Protein AF-A0A0J0Y591-F1 (afdb_monomer)

Radius of gyration: 11.59 Å; Cα contacts (8 Å, |Δi|>4): 96; chains: 1; bounding box: 27×23×32 Å

pLDDT: mean 85.01, std 10.15, range [49.25, 94.56]

Mean predicted aligned error: 5.11 Å

Structure (mmCIF, N/CA/C/O backbone):
data_AF-A0A0J0Y591-F1
#
_entry.id   AF-A0A0J0Y591-F1
#
loop_
_atom_site.group_PDB
_atom_site.id
_atom_site.type_symbol
_atom_site.label_atom_id
_atom_site.label_alt_id
_atom_site.label_comp_id
_atom_site.label_asym_id
_atom_site.label_entity_id
_atom_site.label_seq_id
_atom_site.pdbx_PDB_ins_code
_atom_site.Cartn_x
_atom_site.Cartn_y
_atom_site.Cartn_z
_atom_site.occupancy
_atom_site.B_iso_or_equiv
_atom_site.auth_seq_id
_atom_site.auth_comp_id
_atom_site.auth_asym_id
_atom_site.auth_atom_id
_atom_site.pdbx_PDB_model_num
ATOM 1 N N . MET A 1 1 ? -12.227 9.749 2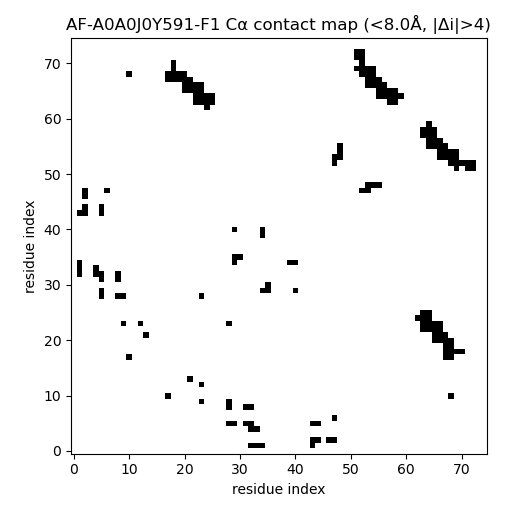.110 1.00 64.38 1 MET A N 1
ATOM 2 C CA . MET A 1 1 ? -10.955 10.522 2.146 1.00 64.38 1 MET A CA 1
ATOM 3 C C . MET A 1 1 ? -9.701 9.659 2.335 1.00 64.38 1 MET A C 1
ATOM 5 O O . MET A 1 1 ? -8.737 9.890 1.621 1.00 64.38 1 MET A O 1
ATOM 9 N N . LYS A 1 2 ? -9.663 8.684 3.263 1.00 81.00 2 LYS A N 1
ATOM 10 C CA . LYS A 1 2 ? -8.435 7.899 3.544 1.00 81.00 2 LYS A CA 1
ATOM 11 C C . LYS A 1 2 ? -8.009 6.968 2.396 1.00 81.00 2 LYS A C 1
ATOM 13 O O . LYS A 1 2 ? -6.823 6.920 2.096 1.00 81.00 2 LYS A O 1
ATOM 18 N N . THR A 1 3 ? -8.962 6.310 1.730 1.00 81.44 3 THR A N 1
ATOM 19 C CA . THR A 1 3 ? -8.711 5.431 0.570 1.00 81.44 3 THR A CA 1
ATOM 20 C C . THR A 1 3 ? -8.047 6.187 -0.583 1.00 81.44 3 THR A C 1
ATOM 22 O O . THR A 1 3 ? -7.001 5.764 -1.059 1.00 81.44 3 THR A O 1
ATOM 25 N N . LEU A 1 4 ? -8.554 7.379 -0.926 1.00 84.50 4 LEU A N 1
ATOM 26 C CA . LEU A 1 4 ? -7.951 8.241 -1.950 1.00 84.50 4 LEU A CA 1
ATOM 27 C C . LEU A 1 4 ? -6.517 8.657 -1.588 1.00 84.50 4 LEU A C 1
ATOM 29 O O . LEU A 1 4 ? -5.623 8.557 -2.414 1.00 84.50 4 LEU A O 1
ATOM 33 N N . SER A 1 5 ? -6.267 9.055 -0.335 1.00 87.94 5 SER A N 1
ATOM 34 C CA . SER A 1 5 ? -4.912 9.414 0.111 1.00 87.94 5 SER A CA 1
ATOM 35 C C . SER A 1 5 ? -3.940 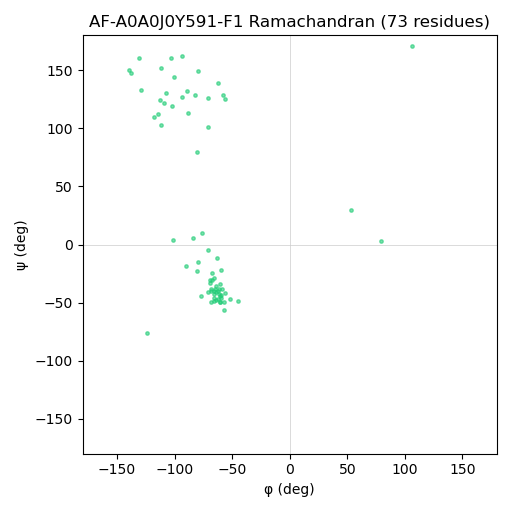8.227 0.074 1.00 87.94 5 SER A C 1
ATOM 37 O O . SER A 1 5 ? -2.767 8.407 -0.262 1.00 87.94 5 SER A O 1
ATOM 39 N N . LEU A 1 6 ? -4.412 7.015 0.385 1.00 89.31 6 LEU A N 1
ATOM 40 C CA . LEU A 1 6 ? -3.626 5.790 0.241 1.00 89.31 6 LEU A CA 1
ATOM 41 C C . LEU A 1 6 ? -3.314 5.511 -1.234 1.00 89.31 6 LEU A C 1
ATOM 43 O O . LEU A 1 6 ? -2.154 5.272 -1.559 1.00 89.31 6 LEU A O 1
ATOM 47 N N . PHE A 1 7 ? -4.310 5.619 -2.113 1.00 89.19 7 PHE A N 1
ATOM 48 C CA . PHE A 1 7 ? -4.142 5.436 -3.553 1.00 89.19 7 PHE A CA 1
ATOM 49 C C . PHE A 1 7 ? -3.155 6.443 -4.154 1.00 89.19 7 PHE A C 1
ATOM 51 O O . PHE A 1 7 ? -2.189 6.038 -4.792 1.00 89.19 7 PHE A O 1
ATOM 58 N N . THR A 1 8 ? -3.299 7.741 -3.862 1.00 87.75 8 THR A N 1
ATOM 59 C CA . THR A 1 8 ? -2.350 8.773 -4.316 1.00 87.75 8 THR A CA 1
ATOM 60 C C . THR A 1 8 ? -0.932 8.493 -3.823 1.00 87.75 8 THR A C 1
ATOM 62 O O . THR A 1 8 ? 0.031 8.684 -4.558 1.00 87.75 8 THR A O 1
ATOM 65 N N . THR A 1 9 ? -0.785 8.003 -2.587 1.00 88.19 9 THR A N 1
ATOM 66 C CA . THR A 1 9 ? 0.527 7.622 -2.050 1.00 88.19 9 THR A CA 1
ATOM 67 C C . THR A 1 9 ? 1.119 6.435 -2.811 1.00 88.19 9 THR A C 1
ATOM 69 O O . THR A 1 9 ? 2.309 6.449 -3.104 1.00 88.19 9 THR A O 1
ATOM 72 N N . ILE A 1 10 ? 0.314 5.415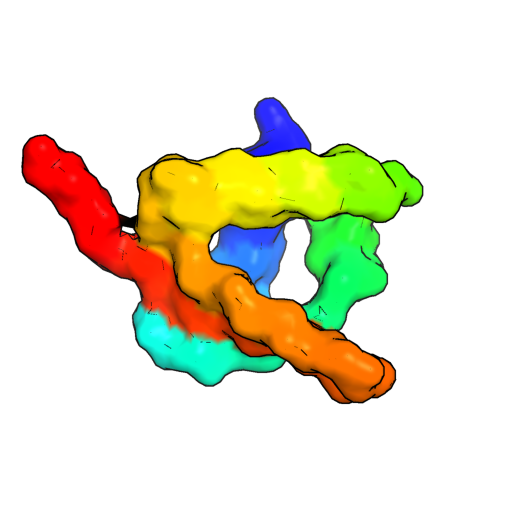 -3.126 1.00 89.31 10 ILE A N 1
ATOM 73 C CA . ILE A 1 10 ? 0.731 4.241 -3.909 1.00 89.31 10 ILE A CA 1
ATOM 74 C C . ILE A 1 10 ? 1.154 4.668 -5.320 1.00 89.31 10 ILE A C 1
ATOM 76 O O . ILE A 1 10 ? 2.241 4.298 -5.752 1.00 89.31 10 ILE A O 1
ATOM 80 N N . PHE A 1 11 ? 0.354 5.505 -5.983 1.00 88.12 11 PHE A N 1
ATOM 81 C CA . PHE A 1 11 ? 0.641 6.051 -7.311 1.00 88.12 11 PHE A CA 1
ATOM 82 C C . PHE A 1 11 ? 1.909 6.912 -7.334 1.00 88.12 11 PHE A C 1
ATOM 84 O O . PHE A 1 11 ? 2.727 6.810 -8.234 1.00 88.12 11 PHE A O 1
ATOM 91 N N . HIS A 1 12 ? 2.147 7.729 -6.308 1.00 87.50 12 HIS A N 1
ATOM 92 C CA . HIS A 1 12 ? 3.407 8.468 -6.214 1.00 87.50 12 HIS A CA 1
ATOM 93 C C . HIS A 1 12 ? 4.617 7.545 -5.966 1.00 87.50 12 HIS A C 1
ATOM 95 O O . HIS A 1 12 ? 5.754 7.899 -6.266 1.00 87.50 12 HIS A O 1
ATOM 101 N N . TYR A 1 13 ? 4.389 6.364 -5.386 1.00 86.38 13 TYR A N 1
ATOM 102 C CA . TYR A 1 13 ? 5.443 5.395 -5.095 1.00 86.38 13 TYR A CA 1
ATOM 103 C C . TYR A 1 13 ? 5.846 4.564 -6.322 1.00 86.38 13 TYR A C 1
ATOM 105 O O . TYR A 1 13 ? 6.970 4.051 -6.349 1.00 86.38 13 TYR A O 1
ATOM 113 N N . SER A 1 14 ? 4.977 4.441 -7.333 1.00 82.56 14 SER A N 1
ATOM 114 C CA . SER A 1 14 ? 5.371 3.931 -8.647 1.00 82.56 14 SER A CA 1
ATOM 115 C C . SER A 1 14 ? 6.234 4.982 -9.337 1.00 82.56 14 SER A C 1
ATOM 117 O O . SER A 1 14 ? 5.736 5.998 -9.807 1.00 82.56 14 SER A O 1
ATOM 119 N N . LYS A 1 15 ? 7.551 4.773 -9.315 1.00 73.19 15 LYS A N 1
ATOM 120 C CA . LYS A 1 15 ? 8.536 5.754 -9.790 1.00 73.19 15 LYS A CA 1
ATOM 121 C C . LYS A 1 15 ? 8.532 5.956 -11.306 1.00 73.19 15 LYS A C 1
ATOM 123 O O . LYS A 1 15 ? 8.805 7.068 -11.739 1.00 73.19 15 LYS A O 1
ATOM 128 N N . ASP A 1 16 ? 8.245 4.895 -12.063 1.00 76.44 16 ASP A N 1
ATOM 129 C CA . ASP A 1 16 ? 8.411 4.867 -13.520 1.00 76.44 16 ASP A CA 1
ATOM 130 C C . ASP A 1 16 ? 7.094 4.503 -14.219 1.00 76.44 16 ASP A C 1
ATOM 132 O O . ASP A 1 16 ? 6.403 5.379 -14.730 1.00 76.44 16 ASP A O 1
ATOM 136 N N . ASP A 1 17 ? 6.715 3.221 -14.190 1.00 77.25 17 ASP A N 1
ATOM 137 C CA . ASP A 1 17 ? 5.461 2.730 -14.763 1.00 77.25 17 ASP A CA 1
ATOM 138 C C . ASP A 1 17 ? 4.540 2.197 -13.646 1.00 77.25 17 ASP A C 1
ATOM 140 O O . ASP A 1 17 ? 4.863 1.177 -13.024 1.00 77.25 17 ASP A O 1
ATOM 144 N N . PRO A 1 18 ? 3.396 2.852 -13.369 1.00 73.75 18 PRO A N 1
ATOM 145 C CA . PRO A 1 18 ? 2.416 2.383 -12.386 1.00 73.75 18 PRO A CA 1
ATOM 146 C C . PRO A 1 18 ? 1.839 0.998 -12.708 1.00 73.75 18 PRO A C 1
ATOM 148 O O . PRO A 1 18 ? 1.382 0.296 -11.800 1.00 73.75 18 PRO A O 1
ATOM 151 N N . ARG A 1 19 ? 1.897 0.579 -13.977 1.00 77.44 19 ARG A N 1
ATOM 152 C CA . ARG A 1 19 ? 1.433 -0.728 -14.447 1.00 77.44 19 ARG A CA 1
ATOM 153 C C . ARG A 1 19 ? 2.439 -1.839 -14.164 1.00 77.44 19 ARG A C 1
ATOM 155 O O . ARG A 1 19 ? 2.071 -3.009 -14.252 1.00 77.44 19 ARG A O 1
ATOM 162 N N . LEU A 1 20 ? 3.692 -1.530 -13.830 1.00 85.06 20 LEU A N 1
ATOM 163 C CA . LEU A 1 20 ? 4.646 -2.547 -13.391 1.00 85.06 20 LEU A CA 1
ATOM 164 C C . LEU A 1 20 ? 4.411 -2.903 -11.925 1.00 85.06 20 LEU A C 1
ATOM 166 O O . LEU A 1 20 ? 3.979 -2.086 -11.118 1.00 85.06 20 LEU A O 1
ATOM 170 N N . GLU A 1 21 ? 4.700 -4.151 -11.568 1.00 87.69 21 GLU A N 1
ATOM 171 C CA . GLU A 1 21 ? 4.649 -4.566 -10.172 1.00 87.69 21 GLU A CA 1
ATOM 172 C C . GLU A 1 21 ? 5.815 -3.927 -9.407 1.00 87.69 21 GLU A C 1
ATOM 174 O O . GLU A 1 21 ? 6.981 -4.071 -9.781 1.00 87.69 21 GLU A O 1
ATOM 179 N N . PHE A 1 22 ? 5.512 -3.234 -8.311 1.00 89.50 22 PHE A N 1
ATOM 180 C CA . PHE A 1 22 ? 6.515 -2.603 -7.464 1.00 89.50 22 PHE A CA 1
ATOM 181 C C . PHE A 1 22 ? 6.304 -2.936 -5.995 1.00 89.50 22 PHE A C 1
ATOM 183 O O . PHE A 1 22 ? 5.240 -3.356 -5.538 1.00 89.50 22 PHE A O 1
ATOM 190 N N . ARG A 1 23 ? 7.374 -2.757 -5.224 1.00 89.50 23 ARG A N 1
ATOM 191 C CA . ARG A 1 23 ? 7.405 -3.137 -3.819 1.00 89.50 23 ARG A CA 1
ATOM 192 C C . ARG A 1 23 ? 7.022 -1.970 -2.918 1.00 89.50 23 ARG A C 1
ATOM 194 O O . ARG A 1 23 ? 7.640 -0.906 -2.953 1.00 89.50 23 ARG A O 1
ATOM 201 N N . ILE A 1 24 ? 6.053 -2.209 -2.044 1.00 89.50 24 ILE A N 1
ATOM 202 C CA . ILE A 1 24 ? 5.547 -1.254 -1.064 1.00 89.50 24 ILE A CA 1
ATOM 203 C C . ILE A 1 24 ? 5.887 -1.656 0.366 1.00 89.50 24 ILE A C 1
ATOM 205 O O . ILE A 1 24 ? 6.000 -2.826 0.736 1.00 89.50 24 ILE A O 1
ATOM 209 N N . CYS A 1 25 ? 6.009 -0.639 1.214 1.00 89.50 25 CYS A N 1
ATOM 210 C CA . CY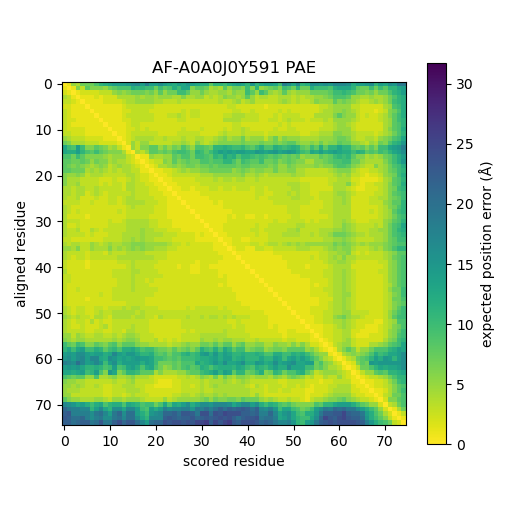S A 1 25 ? 6.248 -0.811 2.636 1.00 89.50 25 CYS A CA 1
ATOM 211 C C . CYS A 1 25 ? 5.072 -0.210 3.412 1.00 89.50 25 CYS A C 1
ATOM 213 O O . CYS A 1 25 ? 4.933 1.014 3.460 1.00 89.50 25 CYS A O 1
ATOM 215 N N . ARG A 1 26 ? 4.246 -1.057 4.048 1.00 89.75 26 ARG A N 1
ATOM 216 C CA . ARG A 1 26 ? 3.031 -0.652 4.791 1.00 89.75 26 ARG A CA 1
ATOM 217 C C . ARG A 1 26 ? 3.265 0.563 5.687 1.00 89.75 26 ARG A C 1
ATOM 219 O O . ARG A 1 26 ? 2.503 1.519 5.643 1.00 89.75 26 ARG A O 1
ATOM 226 N N . ARG A 1 27 ? 4.345 0.543 6.479 1.00 89.56 27 ARG A N 1
ATOM 227 C CA . ARG A 1 27 ? 4.673 1.626 7.422 1.00 89.56 27 ARG A CA 1
ATOM 228 C C . ARG A 1 27 ? 4.909 2.967 6.720 1.00 89.56 27 ARG A C 1
ATOM 230 O O . ARG A 1 27 ? 4.486 3.991 7.241 1.00 89.56 27 ARG A O 1
ATOM 237 N N . LYS A 1 28 ? 5.551 2.964 5.545 1.00 90.81 28 LYS A N 1
ATOM 238 C CA . LYS A 1 28 ? 5.737 4.182 4.744 1.00 90.81 28 LYS A CA 1
ATOM 239 C C . LYS A 1 28 ? 4.401 4.672 4.199 1.00 90.81 28 LYS A C 1
ATOM 241 O O . LYS A 1 28 ? 4.081 5.837 4.397 1.00 90.81 28 LYS A O 1
ATOM 246 N N . LEU A 1 29 ? 3.614 3.779 3.591 1.00 90.94 29 LEU A N 1
ATOM 247 C CA . LEU A 1 29 ? 2.305 4.133 3.039 1.00 90.94 29 LEU A CA 1
ATOM 248 C C . LEU A 1 29 ? 1.394 4.742 4.106 1.00 90.94 29 LEU A C 1
ATOM 250 O O . LEU A 1 29 ? 0.892 5.837 3.907 1.00 90.94 29 LEU A O 1
ATOM 254 N N . MET A 1 30 ? 1.276 4.097 5.268 1.00 92.75 30 MET A N 1
ATOM 255 C CA . MET A 1 30 ? 0.505 4.602 6.408 1.00 92.75 30 MET A CA 1
ATOM 256 C C . MET A 1 30 ? 0.952 5.998 6.861 1.00 92.75 30 MET A C 1
ATOM 258 O O . MET A 1 30 ? 0.109 6.846 7.154 1.00 92.75 30 MET A O 1
ATOM 262 N N . ASN A 1 31 ? 2.265 6.249 6.909 1.00 93.00 31 ASN A N 1
ATOM 263 C CA . ASN A 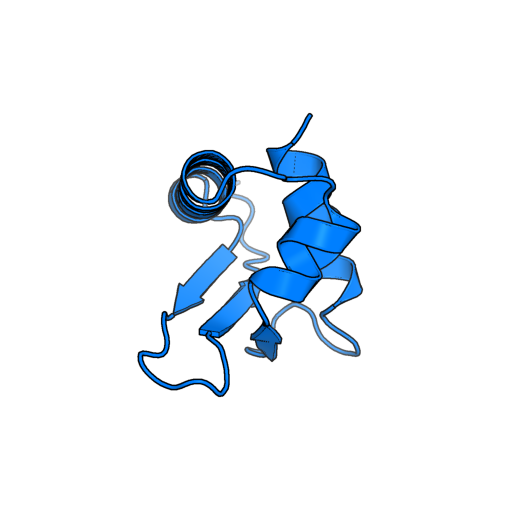1 31 ? 2.806 7.549 7.302 1.00 93.00 31 ASN A CA 1
ATOM 264 C C . ASN A 1 31 ? 2.436 8.649 6.292 1.00 93.00 31 ASN A C 1
ATOM 266 O O . ASN A 1 31 ? 1.923 9.695 6.684 1.00 93.00 31 ASN A O 1
ATOM 270 N N . TYR A 1 32 ? 2.638 8.396 4.996 1.00 91.44 32 TYR A N 1
ATOM 271 C CA . TYR A 1 32 ? 2.324 9.357 3.934 1.00 91.44 32 TYR A CA 1
ATOM 272 C C . TYR A 1 32 ? 0.815 9.582 3.766 1.00 91.44 32 TYR A C 1
ATOM 274 O O . TYR A 1 32 ? 0.379 10.720 3.609 1.00 91.44 32 TYR A O 1
ATOM 282 N N . SER A 1 33 ? 0.004 8.530 3.899 1.00 89.81 33 SER A N 1
ATOM 283 C CA . SER A 1 33 ? -1.455 8.601 3.775 1.00 89.81 33 SER A CA 1
ATOM 284 C C . SER A 1 33 ? -2.166 9.021 5.069 1.00 89.81 33 SER A C 1
ATOM 286 O O . SER A 1 33 ? -3.397 8.991 5.155 1.00 89.81 33 SER A O 1
ATOM 288 N N . ARG A 1 34 ? -1.401 9.376 6.114 1.00 92.00 34 ARG A N 1
ATOM 289 C CA . ARG A 1 34 ? -1.889 9.754 7.454 1.00 92.00 34 ARG A CA 1
ATOM 290 C C . ARG A 1 34 ? -2.829 8.712 8.084 1.00 92.00 34 ARG A C 1
ATOM 292 O O . ARG A 1 34 ? -3.699 9.046 8.895 1.00 92.00 34 ARG A O 1
ATOM 299 N N . ILE A 1 35 ? -2.655 7.433 7.750 1.00 93.31 35 ILE A N 1
ATOM 300 C CA . ILE A 1 35 ? -3.403 6.321 8.342 1.00 93.31 35 ILE A CA 1
ATOM 301 C C . ILE A 1 35 ? -2.660 5.837 9.588 1.00 93.31 35 ILE A C 1
ATOM 303 O O . ILE A 1 35 ? -1.587 5.254 9.504 1.00 93.31 35 ILE A O 1
ATOM 307 N N . LYS A 1 36 ? -3.261 6.035 10.764 1.00 92.25 36 LYS A N 1
ATOM 308 C CA . LYS A 1 36 ? -2.671 5.617 12.050 1.00 92.25 36 LYS A CA 1
ATOM 309 C C . LYS A 1 36 ? -3.048 4.195 12.482 1.00 92.25 36 LYS A C 1
ATOM 311 O O . LYS A 1 36 ? -2.379 3.621 13.330 1.00 92.25 36 LYS A O 1
ATOM 316 N N . SER A 1 37 ? -4.115 3.631 11.915 1.00 94.56 37 SER A N 1
ATOM 317 C CA . SER A 1 37 ? -4.646 2.318 12.298 1.00 94.56 37 SER A CA 1
ATOM 318 C C . SER A 1 37 ? -4.347 1.271 11.233 1.00 94.56 37 SER A C 1
ATOM 320 O O . SER A 1 37 ? -4.641 1.478 10.055 1.00 94.56 37 SER A O 1
ATOM 322 N N . ILE A 1 38 ? -3.804 0.131 11.666 1.00 91.06 38 ILE A N 1
ATOM 323 C CA . ILE A 1 38 ? -3.542 -1.028 10.805 1.00 91.06 38 ILE A CA 1
ATOM 324 C C . ILE A 1 38 ? -4.852 -1.557 10.209 1.00 91.06 38 ILE A C 1
ATOM 326 O O . ILE A 1 38 ? -4.907 -1.821 9.012 1.00 91.06 38 ILE A O 1
ATOM 330 N N . ALA A 1 39 ? -5.923 -1.635 11.005 1.00 93.25 39 ALA A N 1
ATOM 331 C CA . ALA A 1 39 ? -7.233 -2.069 10.521 1.00 93.25 39 ALA A CA 1
ATOM 332 C C . ALA A 1 39 ? -7.756 -1.148 9.406 1.00 93.25 39 ALA A C 1
ATOM 334 O O . ALA A 1 39 ? -8.210 -1.619 8.369 1.00 93.25 39 ALA A O 1
ATOM 335 N N . THR A 1 40 ? -7.608 0.170 9.575 1.00 93.44 40 THR A N 1
ATOM 336 C CA . THR A 1 40 ? -7.995 1.149 8.550 1.00 93.44 40 THR A CA 1
ATOM 337 C C . THR A 1 40 ? -7.150 1.024 7.284 1.00 93.44 40 THR A C 1
ATOM 339 O O . THR A 1 40 ? -7.686 1.169 6.193 1.00 93.44 40 THR A O 1
ATOM 342 N N . TYR A 1 41 ? -5.847 0.747 7.413 1.00 93.19 41 TYR A N 1
ATOM 343 C CA . TYR A 1 41 ? -4.981 0.477 6.262 1.00 93.19 41 TYR A CA 1
ATOM 344 C C . TYR A 1 41 ? -5.469 -0.745 5.481 1.00 93.19 41 TYR A C 1
ATOM 346 O O . TYR A 1 41 ? -5.637 -0.650 4.271 1.00 93.19 41 TYR A O 1
ATOM 354 N N . HIS A 1 42 ? -5.731 -1.862 6.168 1.00 92.50 42 HIS A N 1
ATOM 355 C CA . HIS A 1 42 ? -6.201 -3.081 5.513 1.00 92.50 42 HIS A CA 1
ATOM 356 C C . HIS A 1 42 ? -7.567 -2.892 4.867 1.00 92.50 42 HIS A C 1
ATOM 358 O O . HIS A 1 42 ? -7.729 -3.322 3.736 1.00 92.50 42 HIS A O 1
ATOM 364 N N . LYS A 1 43 ? -8.497 -2.189 5.525 1.00 94.00 43 LYS A N 1
ATOM 365 C CA . LYS A 1 43 ? -9.791 -1.855 4.926 1.00 94.00 43 LYS A CA 1
ATOM 366 C C . LYS A 1 43 ? -9.618 -1.072 3.623 1.00 94.00 43 LYS A C 1
ATOM 368 O O . LYS A 1 43 ? -10.043 -1.545 2.587 1.00 94.00 43 LYS A O 1
ATOM 373 N N . CYS A 1 44 ? -8.909 0.060 3.655 1.00 93.31 44 CYS A N 1
ATOM 374 C CA . CYS A 1 44 ? -8.695 0.868 2.451 1.00 93.31 44 CYS A CA 1
ATOM 375 C C . CYS A 1 44 ? -7.959 0.107 1.339 1.00 93.31 44 CYS A C 1
ATOM 377 O O . CYS A 1 44 ? -8.187 0.377 0.169 1.00 93.31 44 CYS A O 1
ATOM 379 N N . LEU A 1 45 ? -7.036 -0.788 1.692 1.00 92.44 45 LEU A N 1
ATOM 380 C CA . LEU A 1 45 ? -6.312 -1.596 0.717 1.00 92.44 45 LEU A CA 1
ATOM 381 C C . LEU A 1 45 ? -7.213 -2.660 0.080 1.00 92.44 45 LEU A C 1
ATOM 383 O O . LEU A 1 45 ? -7.107 -2.872 -1.118 1.00 92.44 45 LEU A O 1
ATOM 387 N N . ILE A 1 46 ? -8.076 -3.305 0.872 1.00 92.56 46 ILE A N 1
ATOM 388 C CA . ILE A 1 46 ? -9.075 -4.264 0.384 1.00 92.56 46 ILE A CA 1
ATOM 389 C C . ILE A 1 46 ? -10.074 -3.551 -0.523 1.00 92.56 46 ILE A C 1
ATOM 391 O O . ILE A 1 46 ? -10.249 -4.012 -1.641 1.00 92.56 46 ILE A O 1
ATOM 395 N N . ASP A 1 47 ? -10.613 -2.399 -0.102 1.00 93.38 47 ASP A N 1
ATOM 396 C CA . ASP A 1 47 ? -11.528 -1.591 -0.921 1.00 93.38 47 ASP A CA 1
ATOM 397 C C . ASP A 1 47 ? -10.907 -1.324 -2.313 1.00 93.38 47 ASP A C 1
ATOM 399 O O . ASP A 1 47 ? -11.526 -1.579 -3.334 1.00 93.38 47 ASP A O 1
ATOM 403 N N . LEU A 1 48 ? -9.628 -0.918 -2.374 1.00 91.44 48 LEU A N 1
ATOM 404 C CA . LEU A 1 48 ? -8.926 -0.676 -3.646 1.00 91.44 48 LEU A CA 1
ATOM 405 C C . LEU A 1 48 ? -8.705 -1.939 -4.499 1.00 91.44 48 LEU A C 1
ATOM 407 O O . LEU A 1 48 ? -8.568 -1.825 -5.715 1.00 91.44 48 LEU A O 1
ATOM 411 N N . VAL A 1 49 ? -8.595 -3.117 -3.881 1.00 92.00 49 VAL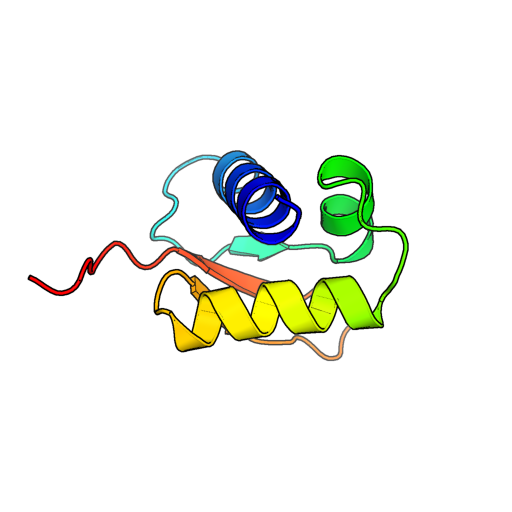 A N 1
ATOM 412 C CA . VAL A 1 49 ? -8.478 -4.398 -4.598 1.00 92.00 49 VAL A CA 1
ATOM 413 C C . VAL A 1 49 ? -9.841 -4.831 -5.135 1.00 92.00 49 VAL A C 1
ATOM 415 O O . VAL A 1 49 ? -9.928 -5.261 -6.280 1.00 92.00 49 VAL A O 1
ATOM 418 N N . GLU A 1 50 ? -10.892 -4.711 -4.323 1.00 92.00 50 GLU A N 1
ATOM 419 C CA . GLU A 1 50 ? -12.270 -5.064 -4.684 1.00 92.00 50 GLU A CA 1
ATOM 420 C C . GLU A 1 50 ? -12.822 -4.147 -5.779 1.00 92.00 50 GLU A C 1
ATOM 422 O O . GLU A 1 50 ? -13.436 -4.632 -6.726 1.00 92.00 50 GLU A O 1
ATOM 427 N N . ASP A 1 51 ? -12.514 -2.850 -5.706 1.00 89.88 51 ASP A N 1
ATOM 428 C CA . ASP A 1 51 ? -12.843 -1.857 -6.734 1.00 89.88 51 ASP A CA 1
ATOM 429 C C . ASP A 1 51 ? -11.997 -2.024 -8.015 1.00 89.88 51 ASP A C 1
ATOM 431 O O . ASP A 1 51 ? -12.190 -1.304 -8.993 1.00 89.88 51 ASP A O 1
ATOM 435 N N . GLY A 1 52 ? -11.024 -2.942 -8.021 1.00 89.62 52 GLY A N 1
ATOM 436 C CA . GLY A 1 52 ? -10.193 -3.243 -9.184 1.00 89.62 52 GLY A CA 1
ATOM 437 C C . GLY A 1 52 ? -9.059 -2.253 -9.449 1.00 89.62 52 GLY A C 1
ATOM 438 O O . GLY A 1 52 ? -8.318 -2.456 -10.401 1.00 89.62 52 GLY A O 1
ATOM 439 N N . TYR A 1 53 ? -8.845 -1.233 -8.611 1.00 89.75 53 TYR A N 1
ATOM 440 C CA . TYR A 1 53 ? -7.782 -0.234 -8.809 1.00 89.75 53 TYR A CA 1
ATOM 441 C C . TYR A 1 53 ? -6.364 -0.797 -8.663 1.00 89.75 53 TYR A C 1
ATOM 443 O O . TYR A 1 53 ? -5.416 -0.277 -9.259 1.00 89.75 53 TYR A O 1
ATOM 451 N N . ILE A 1 54 ? -6.172 -1.817 -7.821 1.00 91.50 54 ILE A N 1
ATOM 452 C CA . ILE A 1 54 ? -4.850 -2.397 -7.551 1.00 91.50 54 ILE A CA 1
ATOM 453 C C . ILE A 1 54 ? -4.907 -3.921 -7.456 1.00 91.50 54 ILE A C 1
ATOM 455 O O . ILE A 1 54 ? -5.862 -4.504 -6.956 1.00 91.50 54 ILE A O 1
ATOM 459 N N . ASN A 1 55 ? -3.806 -4.572 -7.823 1.00 90.75 55 ASN A N 1
ATOM 460 C CA . ASN A 1 55 ? -3.534 -5.952 -7.445 1.00 90.75 55 ASN A CA 1
ATOM 461 C C . ASN A 1 55 ? -2.513 -5.974 -6.306 1.00 90.75 55 ASN A C 1
ATOM 463 O O . ASN A 1 55 ? -1.388 -5.500 -6.479 1.00 90.75 55 ASN A O 1
ATOM 467 N N . TYR A 1 56 ? -2.887 -6.523 -5.152 1.00 90.81 56 TYR A N 1
ATOM 468 C CA . TYR A 1 56 ? -2.030 -6.588 -3.970 1.00 90.81 56 TYR A CA 1
ATOM 469 C C . TYR A 1 56 ? -1.562 -8.020 -3.693 1.00 90.81 56 TYR A C 1
ATOM 471 O O . TYR A 1 56 ? -2.365 -8.911 -3.424 1.00 90.81 56 TYR A O 1
ATOM 479 N N . LYS A 1 57 ? -0.241 -8.225 -3.674 1.00 88.50 57 LYS A N 1
ATOM 480 C CA . LYS A 1 57 ? 0.394 -9.494 -3.308 1.00 88.50 57 LYS A CA 1
ATOM 481 C C . LYS A 1 57 ? 1.135 -9.340 -1.979 1.00 88.50 57 LYS A C 1
ATOM 483 O O . LYS A 1 57 ? 2.226 -8.753 -1.944 1.00 88.50 57 LYS A O 1
ATOM 488 N N . PRO A 1 58 ? 0.573 -9.842 -0.864 1.00 83.44 58 PRO A N 1
ATOM 489 C CA . PRO A 1 58 ? 1.258 -9.798 0.415 1.00 83.44 58 PRO A CA 1
ATOM 490 C C . PRO A 1 58 ? 2.550 -10.611 0.340 1.00 83.44 58 PRO A C 1
ATOM 492 O O . PRO A 1 58 ? 2.587 -11.708 -0.210 1.00 83.44 58 PRO A O 1
ATOM 495 N N . SER A 1 59 ? 3.605 -10.078 0.942 1.00 75.62 59 SER A N 1
ATOM 496 C CA . SER A 1 59 ? 4.836 -10.826 1.168 1.00 75.62 59 SER A CA 1
ATOM 497 C C . SER A 1 59 ? 5.003 -11.031 2.665 1.00 75.62 59 SER A C 1
ATOM 499 O O . SER A 1 59 ? 5.012 -10.062 3.425 1.00 75.62 59 SER A O 1
ATOM 501 N N . PHE A 1 60 ? 5.139 -12.283 3.100 1.00 70.81 60 PHE A N 1
ATOM 502 C CA . PHE A 1 60 ? 5.306 -12.646 4.514 1.00 70.81 60 PHE A CA 1
ATOM 503 C C . PHE A 1 60 ? 6.724 -12.376 5.051 1.00 70.81 60 PHE A C 1
ATOM 505 O O . PHE A 1 60 ? 7.065 -12.789 6.156 1.00 70.81 60 PHE A O 1
ATOM 512 N N . ASN A 1 61 ? 7.562 -11.674 4.285 1.00 72.31 61 ASN A N 1
ATOM 513 C CA . ASN A 1 61 ? 8.903 -11.266 4.690 1.00 72.31 61 ASN A CA 1
ATOM 514 C C . ASN A 1 61 ? 8.945 -9.773 5.082 1.00 72.31 61 ASN A C 1
ATOM 516 O O . ASN A 1 61 ? 8.105 -8.959 4.697 1.00 72.31 61 ASN A O 1
ATOM 520 N N . THR A 1 62 ? 9.974 -9.383 5.837 1.00 65.19 62 THR A N 1
ATOM 521 C CA . THR A 1 62 ? 10.215 -7.991 6.28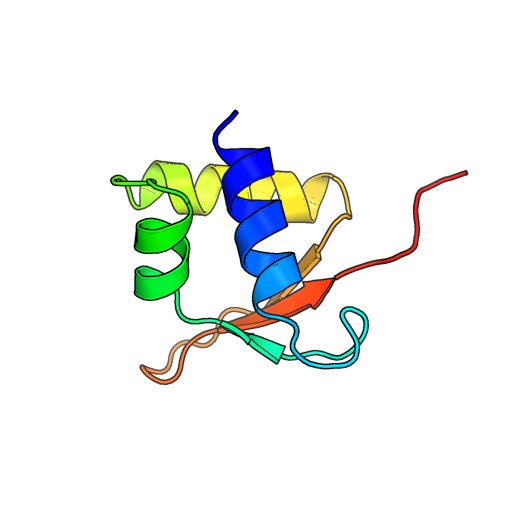7 1.00 65.19 62 THR A CA 1
ATOM 522 C C . THR A 1 62 ? 10.460 -7.008 5.145 1.00 65.19 62 THR A C 1
ATOM 524 O O . THR A 1 62 ? 10.465 -5.791 5.333 1.00 65.19 62 THR A O 1
ATOM 527 N N . LEU A 1 63 ? 10.665 -7.545 3.949 1.00 68.44 63 LEU A N 1
ATOM 528 C CA . LEU A 1 63 ? 10.974 -6.814 2.748 1.00 68.44 63 LEU A CA 1
ATOM 529 C C . LEU A 1 63 ? 9.751 -5.985 2.280 1.00 68.44 63 LEU A C 1
ATOM 531 O O . LEU A 1 63 ? 9.929 -4.860 1.805 1.00 68.44 63 LEU A O 1
ATOM 535 N N . GLY A 1 64 ? 8.520 -6.428 2.524 1.00 79.31 64 GLY A N 1
ATOM 536 C CA . GLY A 1 64 ? 7.307 -5.691 2.157 1.00 79.31 64 GLY A CA 1
ATOM 537 C C . GLY A 1 64 ? 6.592 -6.316 0.969 1.00 79.31 64 GLY A C 1
ATOM 538 O O . GLY A 1 64 ? 7.085 -7.258 0.363 1.00 79.31 64 GLY A O 1
ATOM 539 N N . SER A 1 65 ? 5.395 -5.824 0.684 1.00 86.94 65 SER A N 1
ATOM 540 C CA . SER A 1 65 ? 4.456 -6.458 -0.248 1.00 86.94 65 SER A CA 1
ATOM 541 C C . SER A 1 65 ? 4.599 -5.903 -1.656 1.00 86.94 65 SER A C 1
ATOM 543 O O . SER A 1 65 ? 5.159 -4.824 -1.838 1.00 86.94 65 SER A O 1
ATOM 545 N N . PHE A 1 66 ? 4.089 -6.628 -2.640 1.00 89.94 66 PHE A N 1
ATOM 546 C CA . PHE A 1 66 ? 4.065 -6.179 -4.023 1.00 89.94 66 PHE A CA 1
ATOM 547 C C . PHE A 1 66 ? 2.684 -5.639 -4.374 1.00 89.94 66 PHE A C 1
ATOM 549 O O . PHE A 1 66 ? 1.667 -6.126 -3.876 1.00 89.94 66 PHE A O 1
ATOM 556 N N . ILE A 1 67 ? 2.658 -4.600 -5.197 1.00 91.12 67 ILE A N 1
ATOM 557 C CA . ILE A 1 67 ? 1.435 -3.994 -5.703 1.00 91.12 67 ILE A CA 1
ATOM 558 C C . ILE A 1 67 ? 1.608 -3.667 -7.184 1.00 91.12 67 ILE A C 1
ATOM 560 O O . ILE A 1 67 ? 2.707 -3.330 -7.625 1.00 91.12 67 ILE A O 1
ATOM 564 N N . LYS A 1 68 ? 0.518 -3.755 -7.934 1.00 90.69 68 LYS A N 1
ATOM 565 C CA . LYS A 1 68 ? 0.413 -3.307 -9.323 1.00 90.69 68 LYS A CA 1
ATOM 566 C C . LYS A 1 68 ? -0.825 -2.424 -9.433 1.00 90.69 68 LYS A C 1
ATOM 568 O O . LYS A 1 68 ? -1.868 -2.817 -8.910 1.00 90.69 68 LYS A O 1
ATOM 573 N N . ILE A 1 69 ? -0.721 -1.259 -10.068 1.00 89.75 69 ILE A N 1
ATOM 574 C CA . ILE A 1 69 ? -1.894 -0.424 -10.355 1.00 89.75 69 ILE A CA 1
ATOM 575 C C . ILE A 1 69 ? -2.546 -0.979 -1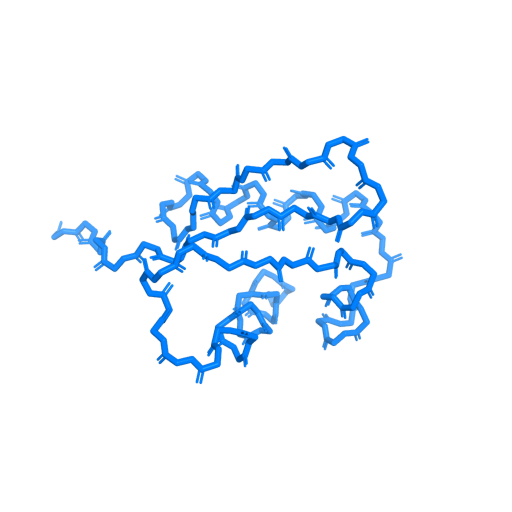1.619 1.00 89.75 69 ILE A C 1
ATOM 577 O O . ILE A 1 69 ? -1.861 -1.246 -12.610 1.00 89.75 69 ILE A O 1
ATOM 581 N N . MET A 1 70 ? -3.848 -1.227 -11.549 1.00 88.62 70 MET A N 1
ATOM 582 C CA . MET A 1 70 ? -4.624 -1.677 -12.696 1.00 88.62 70 MET A CA 1
ATOM 583 C C . MET A 1 70 ? -5.138 -0.436 -13.424 1.00 88.62 70 MET A C 1
ATOM 585 O O . MET A 1 70 ? -5.641 0.489 -12.791 1.00 88.62 70 MET A O 1
ATOM 589 N N . ASP A 1 71 ? -4.968 -0.413 -14.741 1.00 69.38 71 ASP A N 1
ATOM 590 C CA . ASP A 1 71 ? -5.431 0.679 -15.609 1.00 69.38 71 ASP A CA 1
ATOM 591 C C . ASP A 1 71 ? -6.728 0.305 -16.345 1.00 69.38 71 ASP A C 1
ATOM 593 O O . ASP A 1 71 ? -7.228 1.061 -17.173 1.00 69.38 71 ASP A O 1
ATOM 597 N N . ASP A 1 72 ? -7.272 -0.875 -16.038 1.00 63.94 72 ASP A N 1
ATOM 598 C CA . ASP A 1 72 ? -8.555 -1.329 -16.552 1.00 63.94 72 ASP A CA 1
ATOM 599 C C . ASP A 1 72 ? -9.652 -0.664 -15.715 1.00 63.94 72 ASP A C 1
ATOM 601 O O . ASP A 1 72 ? -10.200 -1.251 -14.780 1.00 63.94 72 ASP A O 1
ATOM 605 N N . LEU A 1 73 ? -9.944 0.605 -16.021 1.00 53.41 73 LEU A N 1
ATOM 606 C CA . LEU A 1 73 ? -11.265 1.140 -15.715 1.00 53.41 73 LEU A CA 1
ATOM 607 C C . LEU A 1 73 ? -12.272 0.214 -16.419 1.00 53.41 73 LEU A C 1
ATOM 609 O O . LEU A 1 73 ? -12.125 0.006 -17.625 1.00 53.41 73 LEU A O 1
ATOM 613 N N . PRO A 1 74 ? -13.262 -0.361 -15.718 1.00 49.25 74 PRO A N 1
ATOM 614 C CA . PRO A 1 74 ? -14.377 -0.975 -16.420 1.00 49.25 74 PRO A CA 1
ATOM 615 C C . PRO A 1 74 ? -15.028 0.108 -17.293 1.00 49.25 74 PRO A C 1
ATOM 617 O O . PRO A 1 74 ? -15.283 1.208 -16.793 1.00 49.25 74 PRO A O 1
ATOM 620 N N . ASP A 1 75 ? -15.219 -0.191 -18.582 1.00 55.72 75 ASP A N 1
ATOM 621 C CA . ASP A 1 75 ? -16.055 0.619 -19.483 1.00 55.72 75 ASP A CA 1
ATOM 622 C C . ASP A 1 75 ? -17.451 0.864 -18.877 1.00 55.72 75 ASP A C 1
ATOM 624 O O . ASP A 1 75 ? -18.021 -0.083 -18.275 1.00 55.72 75 ASP A O 1
#

Nearest PDB structures (foldseek):
  5kbj-assembly2_D  TM=6.745E-01  e=1.486E-02  Staphylococcus aureus
  4i99-assembly1_C  TM=7.172E-01  e=1.806E-01  Pyrococcus furiosus DSM 3638
  1w1w-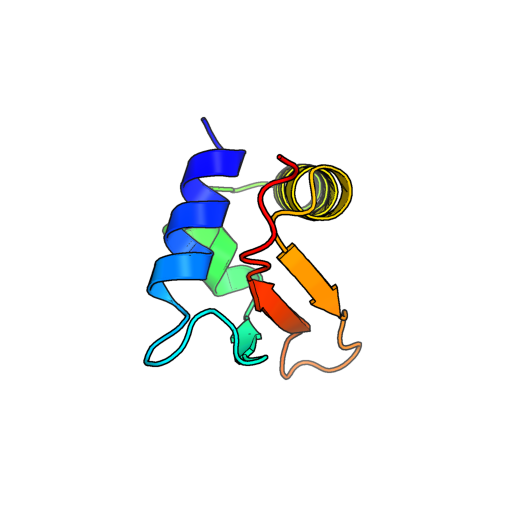assembly1_F  TM=7.283E-01  e=5.171E-01  Saccharomyces cerevisiae
  5hs7-assembly1_A  TM=5.471E-01  e=1.806E-01  Bacillus subtilis subsp. subtilis str. 168
  3h0d-assembly1_B  TM=6.090E-01  e=1.138E+00  Geobacillus stearothermophilus

Sequence (75 aa):
MKTLSLFTTIFHYSKDDPRLEFRICRRKLMNYSRIKSIATYHKCLIDLVEDGYINYKPSFNTLGSFIKIMDDLPD

Solvent-accessible surface area (backbone atoms only — not comparable to full-atom values): 4359 Å² total; per-residue (Å²): 113,61,48,59,38,40,49,54,47,52,56,67,64,37,83,81,56,49,70,46,76,44,82,44,48,69,72,59,49,27,61,76,30,70,46,89,45,69,69,59,49,51,50,38,51,48,52,36,39,76,73,45,48,31,49,78,44,85,42,99,52,97,84,38,25,38,36,25,44,48,83,71,70,81,129

Foldseek 3Di:
DLLVLLLVLLVVVPPDDLQDKDFDDLVVSCVRSVPPDPVVSVVSVVVCVVQVQKDWAADPDNRGTIMHGDPPDPD

Secondary structure (DSSP, 8-state):
-HHHHHHHHHHHH--S-TTS-EEE-HHHHHHHTT---HHHHHHHHHHHHHTTSEEEE--SSTT-EEEEE------